Protein AF-A0A660PBX0-F1 (afdb_monomer_lite)

Radius of gyration: 21.26 Å; chains: 1; bounding box: 42×31×62 Å

Secondary structure (DSSP, 8-state):
-HHHHHHHHHHHHHHHHHHHHHTTPPPEEEEE-TTSTTSEEEEE-HHHHHHHHHHHHHHHHHHHHHHHHHHHHHHHHHHHHT-

Sequence (83 aa):
MKKKEETERLARLELLLEKNERRGSRLCWIRWDPNSKYGYEIDDAREDIRWMIYEIKKLREENTELKSFVDNFREAMEDEFKK

pLDDT: mean 87.99, std 9.75, range [52.41, 97.06]

Foldseek 3Di:
DVVVVVVVVLVVVVVVLVVCVVVVHFDWDWDQDPPDPVRIDIHGCSVVVVVVSVVVVVVVVVVVVVVVVVVVVVVVVVVVVVD

Structure (mmCIF, N/CA/C/O backbone):
data_AF-A0A660PBX0-F1
#
_entry.id   AF-A0A660PBX0-F1
#
loop_
_atom_site.group_PDB
_atom_site.id
_atom_site.type_symbol
_atom_site.label_atom_id
_atom_site.label_alt_id
_atom_site.label_comp_id
_atom_site.label_asym_id
_atom_site.label_entity_id
_atom_site.label_seq_id
_atom_site.pdbx_PDB_ins_code
_atom_site.Cartn_x
_atom_site.Cartn_y
_atom_site.Cartn_z
_atom_site.occupancy
_atom_site.B_iso_or_equiv
_atom_site.auth_seq_id
_atom_site.auth_comp_id
_atom_site.auth_asym_id
_atom_site.auth_atom_id
_atom_site.pdbx_PDB_model_num
ATOM 1 N N . MET A 1 1 ? 4.513 6.436 18.321 1.00 52.41 1 MET A N 1
ATOM 2 C CA . MET A 1 1 ? 5.352 7.098 17.291 1.00 52.41 1 MET A CA 1
ATOM 3 C C . MET A 1 1 ? 5.389 6.332 15.962 1.00 52.41 1 MET A C 1
ATOM 5 O O . MET A 1 1 ? 5.092 6.965 14.961 1.00 52.41 1 MET A O 1
ATOM 9 N N . LYS A 1 2 ? 5.602 5.000 15.928 1.00 55.31 2 LYS A N 1
ATOM 10 C CA . LYS A 1 2 ? 5.650 4.187 14.681 1.00 55.31 2 LYS A CA 1
ATOM 11 C C . LYS A 1 2 ? 4.494 4.383 13.682 1.00 55.31 2 LYS A C 1
ATOM 13 O O . LYS A 1 2 ? 4.753 4.635 12.516 1.00 55.31 2 LYS A O 1
ATOM 18 N N . LYS A 1 3 ? 3.225 4.348 14.122 1.00 60.06 3 LYS A N 1
ATOM 19 C CA . LYS A 1 3 ? 2.065 4.544 13.219 1.00 60.06 3 LYS A CA 1
ATOM 20 C C . LYS A 1 3 ? 2.111 5.875 12.452 1.00 60.06 3 LYS A C 1
ATOM 22 O O . LYS A 1 3 ? 1.712 5.924 11.298 1.00 60.06 3 LYS A O 1
ATOM 27 N N . LYS A 1 4 ? 2.593 6.951 13.085 1.00 61.94 4 LYS A N 1
ATOM 28 C CA . LYS A 1 4 ? 2.669 8.284 12.466 1.00 61.94 4 LYS A CA 1
ATOM 29 C C . LYS A 1 4 ? 3.756 8.321 11.385 1.00 61.94 4 LYS A C 1
ATOM 31 O O . LYS A 1 4 ? 3.509 8.816 10.293 1.00 61.94 4 LYS A O 1
ATOM 36 N N . GLU A 1 5 ? 4.896 7.695 11.669 1.00 69.62 5 GLU A N 1
ATOM 37 C CA . GLU A 1 5 ? 6.026 7.533 10.746 1.00 69.62 5 GLU A CA 1
ATOM 38 C C . GLU A 1 5 ? 5.678 6.634 9.540 1.00 69.62 5 GLU A C 1
ATOM 40 O O . GLU A 1 5 ? 6.052 6.913 8.403 1.00 69.62 5 GLU A O 1
ATOM 45 N N . GLU A 1 6 ? 4.897 5.573 9.751 1.00 69.12 6 GLU A N 1
ATOM 46 C CA . GLU A 1 6 ? 4.427 4.673 8.689 1.00 69.12 6 GLU A CA 1
ATOM 47 C C . GLU A 1 6 ? 3.385 5.315 7.757 1.00 69.12 6 GLU A C 1
ATOM 49 O O . GLU A 1 6 ? 3.341 5.003 6.561 1.00 69.12 6 GLU A O 1
ATOM 54 N N . THR A 1 7 ? 2.534 6.201 8.278 1.00 71.75 7 THR A N 1
ATOM 55 C CA . THR A 1 7 ? 1.611 7.007 7.463 1.00 71.75 7 THR A CA 1
ATOM 56 C C . THR A 1 7 ? 2.374 8.036 6.635 1.00 71.75 7 THR A C 1
ATOM 58 O O . THR A 1 7 ? 2.109 8.19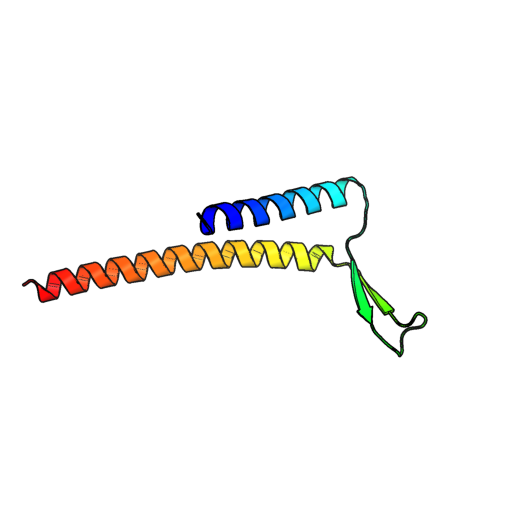0 5.445 1.00 71.75 7 THR A O 1
ATOM 61 N N . GLU A 1 8 ? 3.384 8.665 7.231 1.00 81.75 8 GLU A N 1
ATOM 62 C CA . GLU A 1 8 ? 4.256 9.634 6.566 1.00 81.75 8 GLU A CA 1
ATOM 63 C C . GLU A 1 8 ? 5.075 8.999 5.429 1.00 81.75 8 GLU A C 1
ATOM 65 O O . GLU A 1 8 ? 5.209 9.575 4.348 1.00 81.75 8 GLU A O 1
ATOM 70 N N . ARG A 1 9 ? 5.543 7.758 5.617 1.00 87.88 9 ARG A N 1
ATOM 71 C CA . ARG A 1 9 ? 6.226 6.976 4.573 1.00 87.88 9 ARG A CA 1
ATOM 72 C C . ARG A 1 9 ? 5.341 6.679 3.363 1.00 87.88 9 ARG A C 1
ATOM 74 O O . ARG A 1 9 ? 5.803 6.834 2.234 1.00 87.88 9 ARG A O 1
ATOM 81 N N . LEU A 1 10 ? 4.093 6.263 3.586 1.00 89.69 10 LEU A N 1
ATOM 82 C CA . LEU A 1 10 ? 3.171 5.930 2.495 1.00 89.69 10 LEU A CA 1
ATOM 83 C C . LEU A 1 10 ? 2.766 7.183 1.707 1.00 89.69 10 LEU A C 1
ATOM 85 O O . LEU A 1 10 ? 2.834 7.181 0.483 1.00 89.69 10 LEU A O 1
ATOM 89 N N . ALA A 1 11 ? 2.461 8.281 2.405 1.00 88.88 11 ALA A N 1
ATOM 90 C CA . ALA A 1 11 ? 2.164 9.566 1.770 1.00 88.88 11 ALA A CA 1
ATOM 91 C C . ALA A 1 11 ? 3.352 10.089 0.943 1.00 88.88 11 ALA A C 1
ATOM 93 O O . ALA A 1 11 ? 3.188 10.622 -0.155 1.00 88.88 11 ALA A O 1
ATOM 94 N N . ARG A 1 12 ? 4.581 9.890 1.436 1.00 90.31 12 ARG A N 1
ATOM 95 C CA . ARG A 1 12 ? 5.795 10.229 0.687 1.00 90.31 12 ARG A CA 1
ATOM 96 C C . ARG A 1 12 ? 5.948 9.387 -0.583 1.00 90.31 12 ARG A C 1
ATOM 98 O O . ARG A 1 12 ? 6.379 9.931 -1.596 1.00 90.31 12 ARG A O 1
ATOM 105 N N . LEU A 1 13 ? 5.617 8.095 -0.545 1.00 89.19 13 LEU A N 1
ATOM 106 C CA . LEU A 1 13 ? 5.651 7.219 -1.723 1.00 89.19 13 LEU A CA 1
ATOM 107 C C . LEU A 1 13 ? 4.663 7.673 -2.803 1.00 89.19 13 LEU A C 1
ATOM 109 O O . LEU A 1 13 ? 5.041 7.748 -3.969 1.00 89.19 13 LEU A O 1
ATOM 113 N N . GLU A 1 14 ? 3.447 8.058 -2.417 1.00 90.44 14 GLU A N 1
ATOM 114 C CA . GLU A 1 14 ? 2.445 8.603 -3.346 1.00 90.44 14 GLU A CA 1
ATOM 115 C C . GLU A 1 14 ? 2.938 9.880 -4.031 1.00 90.44 14 GLU A C 1
ATOM 117 O O . GLU A 1 14 ? 2.890 9.995 -5.256 1.00 90.44 14 GLU A O 1
ATOM 122 N N . LEU A 1 15 ? 3.514 10.803 -3.257 1.00 91.00 15 LEU A N 1
ATOM 123 C CA . LEU A 1 15 ? 4.078 12.042 -3.793 1.00 91.00 15 LEU A CA 1
ATOM 124 C C . LEU A 1 15 ? 5.243 11.781 -4.764 1.00 91.00 15 LEU A C 1
ATOM 126 O O . LEU A 1 15 ? 5.435 12.511 -5.740 1.00 91.00 15 LEU A O 1
ATOM 130 N N . LEU A 1 16 ? 6.057 10.757 -4.491 1.00 89.25 16 LEU A N 1
ATOM 131 C CA . LEU A 1 16 ? 7.156 10.366 -5.371 1.00 89.25 16 LEU A CA 1
ATOM 132 C C . LEU A 1 16 ? 6.646 9.750 -6.675 1.00 89.25 16 LEU A C 1
ATOM 134 O O . LEU A 1 16 ? 7.179 10.097 -7.727 1.00 89.25 16 LEU A O 1
ATOM 138 N N . LEU A 1 17 ? 5.619 8.898 -6.625 1.00 88.94 17 LEU A N 1
ATOM 139 C CA . LEU A 1 17 ? 4.986 8.332 -7.821 1.00 88.94 17 LEU A CA 1
ATOM 140 C C . LEU A 1 17 ? 4.379 9.419 -8.697 1.00 88.94 17 LEU A C 1
ATOM 142 O O . LEU A 1 17 ? 4.675 9.476 -9.887 1.00 88.94 17 LEU A O 1
ATOM 146 N N . GLU A 1 18 ? 3.625 10.339 -8.101 1.00 88.38 18 GLU A N 1
ATOM 147 C CA . GLU A 1 18 ? 3.017 11.446 -8.834 1.00 88.38 18 GLU A CA 1
ATOM 148 C C . GLU A 1 18 ? 4.082 12.338 -9.496 1.00 88.38 18 GLU A C 1
ATOM 150 O O . GLU A 1 18 ? 3.970 12.712 -10.667 1.00 88.38 18 GLU A O 1
ATOM 155 N N . LYS A 1 19 ? 5.176 12.644 -8.783 1.00 88.88 19 LYS A N 1
ATOM 156 C CA . LYS A 1 19 ? 6.317 13.367 -9.367 1.00 88.88 19 LYS A CA 1
ATOM 157 C C . LYS A 1 19 ? 6.973 12.601 -10.515 1.00 88.88 19 LYS A C 1
ATOM 159 O O . LYS A 1 19 ? 7.414 13.237 -11.472 1.00 88.88 19 LYS A O 1
ATOM 164 N N . ASN A 1 20 ? 7.091 11.281 -10.402 1.00 87.31 20 ASN A N 1
ATOM 165 C CA . ASN A 1 20 ? 7.709 10.429 -11.415 1.00 87.31 20 ASN A CA 1
ATOM 166 C C . ASN A 1 20 ? 6.863 10.414 -12.699 1.00 87.31 20 ASN A C 1
ATOM 168 O O . ASN A 1 20 ? 7.381 10.665 -13.788 1.00 87.31 20 ASN A O 1
ATOM 172 N N . GLU A 1 21 ? 5.544 10.273 -12.548 1.00 84.50 21 GLU A N 1
ATOM 173 C CA . GLU A 1 21 ? 4.575 10.320 -13.646 1.00 84.50 21 GLU A CA 1
ATOM 174 C C . GLU A 1 21 ? 4.591 11.660 -14.384 1.00 84.50 21 GLU A C 1
ATOM 176 O O . GLU A 1 21 ? 4.698 11.684 -15.609 1.00 84.50 21 GLU A O 1
ATOM 181 N N . ARG A 1 22 ? 4.581 12.784 -13.654 1.00 86.75 22 ARG A N 1
ATOM 182 C CA . ARG A 1 22 ? 4.653 14.130 -14.257 1.00 86.75 22 ARG A CA 1
ATOM 183 C C . ARG A 1 22 ? 5.940 14.370 -15.048 1.00 86.75 22 ARG A C 1
ATOM 185 O O . ARG A 1 22 ? 5.947 15.174 -15.973 1.00 86.75 22 ARG A O 1
ATOM 192 N N . ARG A 1 23 ? 7.037 13.705 -14.677 1.00 88.12 23 ARG A N 1
ATOM 193 C CA . ARG A 1 23 ? 8.332 13.800 -15.369 1.00 88.12 23 ARG A CA 1
ATOM 194 C C . ARG A 1 23 ? 8.435 12.867 -16.579 1.00 88.12 23 ARG A C 1
ATOM 196 O O . ARG A 1 23 ? 9.446 12.915 -17.271 1.00 88.12 23 ARG A O 1
ATOM 203 N N . GLY A 1 24 ? 7.435 12.015 -16.823 1.00 79.31 24 GLY A N 1
ATOM 204 C CA . GLY A 1 24 ? 7.463 11.013 -17.892 1.00 79.31 24 GLY A CA 1
ATOM 205 C C . GLY A 1 24 ? 8.478 9.890 -17.660 1.00 79.31 24 GLY A C 1
ATOM 206 O O . GLY A 1 24 ? 8.794 9.145 -18.587 1.00 79.31 24 GLY A O 1
ATOM 207 N N . SER A 1 25 ? 9.006 9.768 -16.441 1.00 81.25 25 SER A N 1
ATOM 208 C CA . SER A 1 25 ? 9.965 8.727 -16.095 1.00 81.25 25 SER A CA 1
ATOM 209 C C . SER A 1 25 ? 9.220 7.422 -15.795 1.00 81.25 25 SER A C 1
ATOM 211 O O . SER A 1 25 ? 8.140 7.415 -15.199 1.00 81.25 25 SER A O 1
ATOM 213 N N . ARG A 1 26 ? 9.767 6.306 -16.288 1.00 79.81 26 ARG A N 1
ATOM 214 C CA . ARG A 1 26 ? 9.162 4.980 -16.136 1.00 79.81 26 ARG A CA 1
ATOM 215 C C . ARG A 1 26 ? 9.689 4.332 -14.868 1.00 79.81 26 ARG A C 1
ATOM 217 O O . ARG A 1 26 ? 10.893 4.303 -14.629 1.00 79.81 26 ARG A O 1
ATOM 224 N N . LEU A 1 27 ? 8.766 3.836 -14.058 1.00 88.50 27 LEU A N 1
ATOM 225 C CA . LEU A 1 27 ? 9.089 2.982 -12.934 1.00 88.50 27 LEU A CA 1
ATOM 226 C C . LEU A 1 27 ? 9.062 1.540 -13.433 1.00 88.50 27 LEU A C 1
ATOM 228 O O . LEU A 1 27 ? 8.074 1.144 -14.046 1.00 88.50 27 LEU A O 1
ATOM 232 N N . CYS A 1 28 ? 10.121 0.779 -13.172 1.00 91.44 28 CYS A N 1
ATOM 233 C CA . CYS A 1 28 ? 10.226 -0.580 -13.679 1.00 91.44 28 CYS A CA 1
ATOM 234 C C . CYS A 1 28 ? 10.679 -1.561 -12.603 1.00 91.44 28 CYS A C 1
ATOM 236 O O . CYS A 1 28 ? 11.507 -1.220 -11.753 1.00 91.44 28 CYS A O 1
ATOM 238 N N . TRP A 1 29 ? 10.191 -2.793 -12.699 1.00 92.00 29 TRP A N 1
ATOM 239 C CA . TRP A 1 29 ? 10.808 -3.941 -12.058 1.00 92.00 29 TRP A CA 1
ATOM 240 C C . TRP A 1 29 ? 11.974 -4.414 -12.908 1.00 92.00 29 TRP A C 1
ATOM 242 O O . TRP A 1 29 ? 11.907 -4.384 -14.133 1.00 92.00 29 TRP A O 1
ATOM 252 N N . ILE A 1 30 ? 13.047 -4.840 -12.250 1.00 93.00 30 ILE A N 1
ATOM 253 C CA . ILE A 1 30 ? 14.186 -5.470 -12.908 1.00 93.00 30 ILE A CA 1
ATOM 254 C C . ILE A 1 30 ? 14.306 -6.859 -12.306 1.00 93.00 30 ILE A C 1
ATOM 256 O O . ILE A 1 30 ? 14.564 -6.998 -11.107 1.00 93.0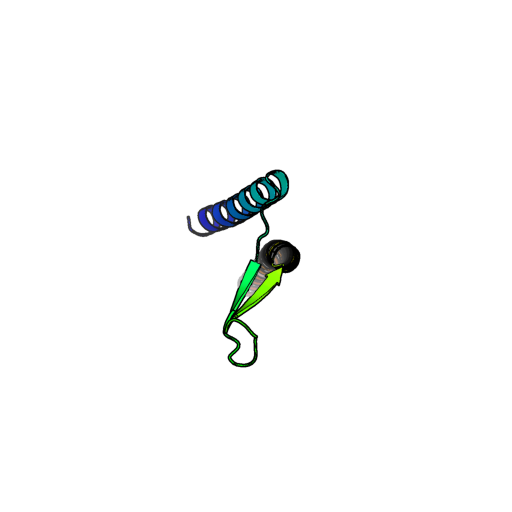0 30 ILE A O 1
ATOM 260 N N . ARG A 1 31 ? 14.109 -7.881 -13.133 1.00 93.25 31 ARG A N 1
ATOM 261 C CA . ARG A 1 31 ? 14.217 -9.281 -12.732 1.00 93.25 31 ARG A CA 1
ATOM 262 C C . ARG A 1 31 ? 15.334 -9.939 -13.519 1.00 93.25 31 ARG A C 1
ATOM 264 O O . ARG A 1 31 ? 15.442 -9.742 -14.721 1.00 93.25 31 ARG A O 1
ATOM 271 N N . TRP A 1 32 ? 16.176 -10.708 -12.841 1.00 92.56 32 TRP A N 1
ATOM 272 C CA . TRP A 1 32 ? 17.169 -11.527 -13.525 1.00 92.56 32 TRP A CA 1
ATOM 273 C C . TRP A 1 32 ? 16.476 -12.679 -14.258 1.00 92.56 32 TRP A C 1
ATOM 275 O O . TRP A 1 32 ? 15.704 -13.416 -13.643 1.00 92.56 32 TRP A O 1
ATOM 285 N N . ASP A 1 33 ? 16.771 -12.827 -15.547 1.00 91.19 33 ASP A N 1
ATOM 286 C CA . ASP A 1 33 ? 16.331 -13.959 -16.361 1.00 91.19 33 ASP A CA 1
ATOM 287 C C . ASP A 1 33 ? 17.469 -14.386 -17.303 1.00 91.19 33 ASP A C 1
ATOM 289 O O . ASP A 1 33 ? 17.812 -13.635 -18.227 1.00 91.19 33 ASP A O 1
ATOM 293 N N . PRO A 1 34 ? 18.051 -15.584 -17.105 1.00 89.94 34 PRO A N 1
ATOM 294 C CA . PRO A 1 34 ? 19.145 -16.090 -17.927 1.00 89.94 34 PRO A CA 1
ATOM 295 C C . PRO A 1 34 ? 18.729 -16.398 -19.371 1.00 89.94 34 PRO A C 1
ATOM 297 O O . PRO A 1 34 ? 19.606 -16.534 -20.222 1.00 89.94 34 PRO A O 1
ATOM 300 N N . ASN A 1 35 ? 17.428 -16.515 -19.658 1.00 92.00 35 ASN A N 1
ATOM 301 C CA . ASN A 1 35 ? 16.922 -16.768 -21.009 1.00 92.00 35 ASN A CA 1
ATOM 302 C C . ASN A 1 35 ? 16.643 -15.475 -21.788 1.00 92.00 35 ASN A C 1
ATOM 304 O O . ASN A 1 35 ? 16.506 -15.505 -23.014 1.00 92.00 35 ASN A O 1
ATOM 308 N N . SER A 1 36 ? 16.579 -14.333 -21.103 1.00 91.88 36 SER A N 1
ATOM 309 C CA . SER A 1 36 ? 16.414 -13.035 -21.743 1.00 91.88 36 SER A CA 1
ATOM 310 C C . SER A 1 36 ? 17.687 -12.625 -22.492 1.00 91.88 36 SER A C 1
ATOM 312 O O . SER A 1 36 ? 18.816 -12.904 -22.084 1.00 91.88 36 SER A O 1
ATOM 314 N N . LYS A 1 37 ? 17.519 -11.866 -23.580 1.00 88.06 37 LYS A N 1
ATOM 315 C CA . LYS A 1 37 ? 18.627 -11.392 -24.429 1.00 88.06 37 LYS A CA 1
ATOM 316 C C . LYS A 1 37 ? 19.712 -10.614 -23.666 1.00 88.06 37 LYS A C 1
ATOM 318 O O . LYS A 1 37 ? 20.859 -10.581 -24.106 1.00 88.06 37 LYS A O 1
ATOM 323 N N . TYR A 1 38 ? 19.347 -9.963 -22.564 1.00 87.56 38 TYR A N 1
ATOM 324 C CA . TYR A 1 38 ? 20.229 -9.084 -21.793 1.00 87.56 38 TYR A CA 1
ATOM 325 C C . TYR A 1 38 ? 20.493 -9.593 -20.367 1.00 87.56 38 TYR A C 1
ATOM 327 O O . TYR A 1 38 ? 21.090 -8.871 -19.572 1.00 87.56 38 TYR A O 1
ATOM 335 N N . GLY A 1 39 ? 20.057 -10.812 -20.027 1.00 90.12 39 GLY A N 1
ATOM 336 C CA . GLY A 1 39 ? 20.170 -11.381 -18.677 1.00 90.12 39 GLY A CA 1
ATOM 337 C C . GLY A 1 39 ? 19.201 -10.786 -17.645 1.00 90.12 39 GLY A C 1
ATOM 338 O O . GLY A 1 39 ? 19.201 -11.208 -16.489 1.00 90.12 39 GLY A O 1
ATOM 339 N N . TYR A 1 40 ? 18.377 -9.817 -18.054 1.00 89.50 40 TYR A N 1
ATOM 340 C CA . TYR A 1 40 ? 17.354 -9.180 -17.238 1.00 89.50 40 TYR A CA 1
ATOM 341 C C . TYR A 1 40 ? 16.096 -8.881 -18.058 1.00 89.50 40 TYR A C 1
ATOM 343 O O . TYR A 1 40 ? 16.174 -8.456 -19.214 1.00 89.50 40 TYR A O 1
ATOM 351 N N . GLU A 1 41 ? 14.948 -9.027 -17.407 1.00 91.25 41 GLU A N 1
ATOM 352 C CA . GLU A 1 41 ? 13.646 -8.548 -17.859 1.00 91.25 41 GLU A CA 1
ATOM 353 C C . GLU A 1 41 ? 13.292 -7.246 -17.137 1.00 91.25 41 GLU A C 1
ATOM 355 O O . GLU A 1 41 ? 13.623 -7.056 -15.959 1.00 91.25 41 GLU A O 1
ATOM 360 N N . ILE A 1 42 ? 12.647 -6.336 -17.870 1.00 90.38 42 ILE A N 1
ATOM 361 C CA . ILE A 1 42 ? 12.233 -5.025 -17.374 1.00 90.38 42 ILE A CA 1
ATOM 362 C C . ILE A 1 42 ? 10.737 -4.870 -17.623 1.00 90.38 42 ILE A C 1
ATOM 364 O O . ILE A 1 42 ? 10.324 -4.720 -18.773 1.00 90.38 42 ILE A O 1
ATOM 368 N N . ASP A 1 43 ? 9.961 -4.828 -16.544 1.00 90.56 43 ASP A N 1
ATOM 369 C CA . ASP A 1 43 ? 8.501 -4.708 -16.585 1.00 90.56 43 ASP A CA 1
ATOM 370 C C . ASP A 1 43 ? 8.047 -3.367 -16.002 1.00 90.56 43 ASP A C 1
ATOM 372 O O . ASP A 1 43 ? 8.685 -2.837 -15.093 1.00 90.56 43 ASP A O 1
ATOM 376 N N . ASP A 1 44 ? 6.954 -2.795 -16.514 1.00 89.75 44 ASP A N 1
ATOM 377 C CA . ASP A 1 44 ? 6.379 -1.560 -15.965 1.00 89.75 44 ASP A CA 1
ATOM 378 C C . ASP A 1 44 ? 5.798 -1.827 -14.572 1.00 89.75 44 ASP A C 1
ATOM 380 O O . ASP A 1 44 ? 4.885 -2.628 -14.410 1.00 89.75 44 ASP A O 1
ATOM 384 N N . ALA A 1 45 ? 6.321 -1.133 -13.565 1.00 91.50 45 ALA A N 1
ATOM 385 C CA . ALA A 1 45 ? 5.943 -1.331 -12.170 1.00 91.50 45 ALA A CA 1
ATOM 386 C C . ALA A 1 45 ? 4.833 -0.378 -11.701 1.00 91.50 45 ALA A C 1
ATOM 388 O O . ALA A 1 45 ? 4.419 -0.435 -10.543 1.00 91.50 45 ALA A O 1
ATOM 389 N N . ARG A 1 46 ? 4.384 0.571 -12.533 1.00 89.00 46 ARG A N 1
ATOM 390 C CA . ARG A 1 46 ? 3.518 1.670 -12.069 1.00 89.00 46 ARG A CA 1
ATOM 391 C C . ARG A 1 46 ? 2.176 1.182 -11.542 1.00 89.00 46 ARG A C 1
ATOM 393 O O . ARG A 1 46 ? 1.729 1.664 -10.502 1.00 89.00 46 ARG A O 1
ATOM 400 N N . GLU A 1 47 ? 1.541 0.261 -12.255 1.00 90.00 47 GLU A N 1
ATOM 401 C CA . GLU A 1 47 ? 0.246 -0.292 -11.857 1.00 90.00 47 GLU A CA 1
ATOM 402 C C . GLU A 1 47 ? 0.371 -1.113 -10.573 1.00 90.00 47 GLU A C 1
ATOM 404 O O . GLU A 1 47 ? -0.355 -0.849 -9.615 1.00 90.00 47 GLU A O 1
ATOM 409 N N . ASP A 1 48 ? 1.372 -1.991 -10.500 1.00 92.44 48 ASP A N 1
ATOM 410 C CA . ASP A 1 48 ? 1.654 -2.797 -9.312 1.00 92.44 48 ASP A CA 1
ATOM 411 C C . ASP A 1 48 ? 1.854 -1.931 -8.070 1.00 92.44 48 ASP A C 1
ATOM 413 O O . ASP A 1 48 ? 1.268 -2.190 -7.019 1.00 92.44 48 ASP A O 1
ATOM 417 N N . ILE A 1 49 ? 2.659 -0.867 -8.171 1.00 90.75 49 ILE A N 1
ATOM 418 C CA . ILE A 1 49 ? 2.898 0.005 -7.020 1.00 90.75 49 ILE A CA 1
ATOM 419 C C . ILE A 1 49 ? 1.624 0.753 -6.619 1.00 90.75 49 ILE A C 1
ATOM 421 O O . ILE A 1 49 ? 1.340 0.863 -5.423 1.00 90.75 49 ILE A O 1
ATOM 425 N N . ARG A 1 50 ? 0.834 1.247 -7.579 1.00 90.44 50 ARG A N 1
ATOM 426 C CA . ARG A 1 50 ? -0.455 1.892 -7.278 1.00 90.44 50 ARG A CA 1
ATOM 427 C C . ARG A 1 50 ? -1.393 0.930 -6.550 1.00 90.44 50 ARG A C 1
ATOM 429 O O . ARG A 1 50 ? -2.004 1.319 -5.554 1.00 90.44 50 ARG A O 1
ATOM 436 N N . TRP A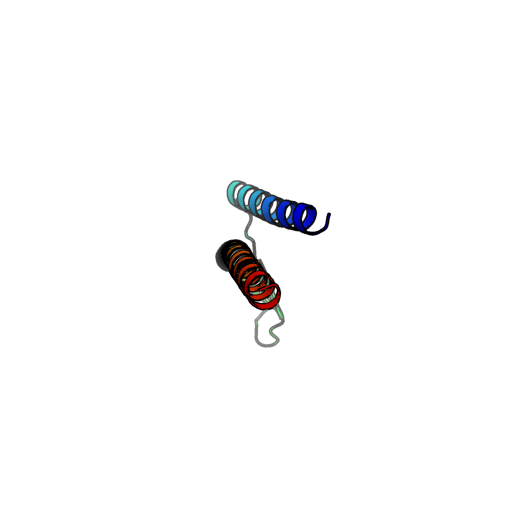 1 51 ? -1.458 -0.319 -7.003 1.00 94.25 51 TRP A N 1
ATOM 437 C CA . TRP A 1 51 ? -2.272 -1.352 -6.376 1.00 94.25 51 TRP A CA 1
ATOM 438 C C . TRP A 1 51 ? -1.785 -1.685 -4.961 1.00 94.25 51 TRP A C 1
ATOM 440 O O . TRP A 1 51 ? -2.577 -1.684 -4.022 1.00 94.25 51 TRP A O 1
ATOM 450 N N . MET A 1 52 ? -0.472 -1.846 -4.764 1.00 94.00 52 MET A N 1
ATOM 451 C CA . MET A 1 52 ? 0.108 -2.073 -3.435 1.00 94.00 52 MET A CA 1
ATOM 452 C C . MET A 1 52 ? -0.205 -0.937 -2.454 1.00 94.00 52 MET A C 1
ATOM 454 O O . MET A 1 52 ? -0.519 -1.192 -1.293 1.00 94.00 52 MET A O 1
ATOM 458 N N . ILE A 1 53 ? -0.140 0.324 -2.892 1.00 92.38 53 ILE A N 1
ATOM 459 C CA . ILE A 1 53 ? -0.478 1.472 -2.037 1.00 92.38 53 ILE A CA 1
ATOM 460 C C . ILE A 1 53 ? -1.948 1.438 -1.627 1.00 92.38 53 ILE A C 1
ATOM 462 O O . ILE A 1 53 ? -2.256 1.654 -0.451 1.00 92.38 53 ILE A O 1
ATOM 466 N N . TYR A 1 54 ? -2.838 1.172 -2.582 1.00 93.81 54 TYR A N 1
ATOM 467 C CA . TYR A 1 54 ? -4.264 1.029 -2.316 1.00 93.81 54 TYR A CA 1
ATOM 468 C C . TYR A 1 54 ? -4.525 -0.076 -1.284 1.00 93.81 54 TYR A C 1
ATOM 470 O O . TYR A 1 54 ? -5.184 0.173 -0.273 1.00 93.81 54 TYR A O 1
ATOM 478 N N . GLU A 1 55 ? -3.929 -1.252 -1.479 1.00 97.06 55 GLU A N 1
ATOM 479 C CA . GLU A 1 55 ? -4.125 -2.402 -0.597 1.00 97.06 55 GLU A CA 1
ATOM 480 C C . GLU A 1 55 ? -3.621 -2.123 0.825 1.00 97.06 55 GLU A C 1
ATOM 482 O O . GLU A 1 55 ? -4.303 -2.413 1.806 1.00 97.06 55 GLU A O 1
ATOM 487 N N . ILE A 1 56 ? -2.469 -1.457 0.969 1.00 93.69 56 ILE A N 1
ATOM 488 C CA . ILE A 1 56 ? -1.957 -1.045 2.284 1.00 93.69 56 ILE A CA 1
ATOM 489 C C . ILE A 1 56 ? -2.937 -0.099 2.992 1.00 93.69 56 ILE A C 1
ATOM 491 O O . ILE A 1 56 ? -3.117 -0.207 4.208 1.00 93.69 56 ILE A O 1
ATOM 495 N N . LYS A 1 57 ? -3.551 0.850 2.272 1.00 92.31 57 LYS A N 1
ATOM 496 C CA . LYS A 1 57 ? -4.542 1.768 2.858 1.00 92.31 57 LYS A CA 1
ATOM 497 C C . LYS A 1 57 ? -5.779 1.011 3.327 1.00 92.31 57 LYS A C 1
ATOM 499 O O . LYS A 1 57 ? -6.165 1.176 4.482 1.00 92.31 57 LYS A O 1
ATOM 504 N N . LYS A 1 58 ? -6.319 0.139 2.475 1.00 95.50 58 LYS A N 1
ATOM 505 C CA . LYS A 1 58 ? -7.469 -0.714 2.788 1.00 95.50 58 LYS A CA 1
ATOM 506 C C . LYS A 1 58 ? -7.214 -1.583 4.020 1.00 95.50 58 LYS A C 1
ATOM 508 O O . LYS A 1 58 ? -7.968 -1.526 4.984 1.00 95.50 58 LYS A O 1
ATOM 513 N N . LEU A 1 59 ? -6.082 -2.285 4.063 1.00 95.19 59 LEU A N 1
ATOM 514 C CA . LEU A 1 59 ? -5.705 -3.122 5.206 1.00 95.19 59 LEU A CA 1
ATOM 515 C C . LEU A 1 59 ? -5.533 -2.320 6.505 1.00 95.19 59 LEU A C 1
ATOM 517 O O . LEU A 1 59 ? -5.787 -2.835 7.593 1.00 95.19 59 LEU A O 1
ATOM 521 N N . ARG A 1 60 ? -5.084 -1.060 6.436 1.00 93.62 60 ARG A N 1
ATOM 522 C CA . ARG A 1 60 ? -4.985 -0.189 7.622 1.00 93.62 60 ARG A CA 1
ATOM 523 C C . ARG A 1 60 ? -6.353 0.216 8.161 1.00 93.62 60 ARG A C 1
ATOM 525 O O . ARG A 1 60 ? -6.494 0.330 9.381 1.00 93.62 60 ARG A O 1
ATOM 532 N N . GLU A 1 61 ? -7.312 0.449 7.276 1.00 93.81 61 GLU A N 1
ATOM 533 C CA . GLU A 1 61 ? -8.698 0.748 7.630 1.00 93.81 61 GLU A CA 1
ATOM 534 C C . GLU A 1 61 ? -9.353 -0.474 8.280 1.00 93.81 61 GLU A C 1
ATOM 536 O O . GLU A 1 61 ? -9.721 -0.402 9.452 1.00 93.81 61 GLU A O 1
ATOM 541 N N . GLU A 1 62 ? -9.310 -1.633 7.616 1.00 95.06 62 GLU A N 1
ATOM 542 C CA . GLU A 1 62 ? -9.832 -2.905 8.143 1.00 95.06 62 GLU A CA 1
ATOM 543 C C . GLU A 1 62 ? -9.220 -3.257 9.512 1.00 95.06 62 GLU A C 1
ATOM 545 O O . GLU A 1 62 ? -9.911 -3.642 10.452 1.00 95.06 62 GLU A O 1
ATOM 550 N N . ASN A 1 63 ? -7.908 -3.072 9.685 1.00 94.94 63 ASN A N 1
ATOM 551 C CA . ASN A 1 63 ? -7.236 -3.327 10.964 1.00 94.94 63 ASN A CA 1
ATOM 552 C C . ASN A 1 63 ? -7.664 -2.336 12.063 1.00 94.94 63 ASN A C 1
ATOM 554 O O . ASN A 1 63 ? -7.626 -2.664 13.249 1.00 94.94 63 ASN A O 1
ATOM 558 N N . THR A 1 64 ? -8.051 -1.115 11.693 1.00 94.50 64 THR A N 1
ATOM 559 C CA . THR A 1 64 ? -8.589 -0.135 12.645 1.00 94.50 64 THR A CA 1
ATOM 560 C C . THR A 1 64 ? -9.985 -0.546 13.098 1.00 94.50 64 THR A C 1
ATOM 562 O O . THR A 1 64 ? -10.232 -0.575 14.301 1.00 94.50 64 THR A O 1
ATOM 565 N N . GLU A 1 65 ? -10.845 -0.959 12.170 1.00 95.56 65 GLU A N 1
ATOM 566 C CA . GLU A 1 65 ? -12.188 -1.466 12.471 1.00 95.56 65 GLU A CA 1
ATOM 567 C C . GLU A 1 65 ? -12.146 -2.726 13.341 1.00 95.56 65 GLU A C 1
ATOM 569 O O . GLU A 1 65 ? -12.828 -2.800 14.364 1.00 95.56 65 GLU A O 1
ATOM 574 N N . LEU A 1 66 ? -11.286 -3.690 12.998 1.00 96.44 66 LEU A N 1
ATOM 575 C CA . LEU A 1 66 ? -11.107 -4.918 13.776 1.00 96.44 66 LEU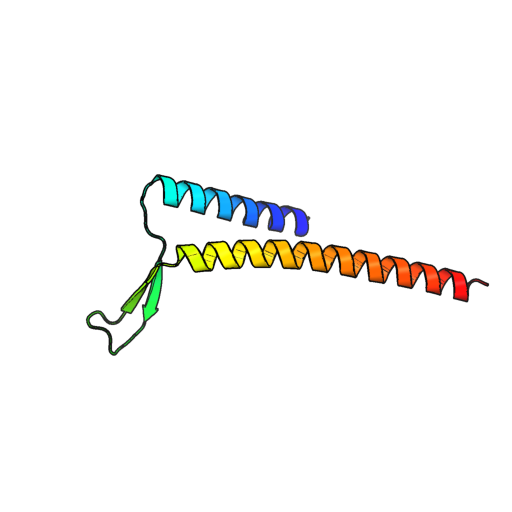 A CA 1
ATOM 576 C C . LEU A 1 66 ? -10.627 -4.634 15.200 1.00 96.44 66 LEU A C 1
ATOM 578 O O . LEU A 1 66 ? -11.080 -5.281 16.142 1.00 96.44 66 LEU A O 1
ATOM 582 N N . LYS A 1 67 ? -9.731 -3.657 15.382 1.00 95.31 67 LYS A N 1
ATOM 583 C CA . LYS A 1 67 ? -9.299 -3.234 16.720 1.00 95.31 67 LYS A CA 1
ATOM 584 C C . LYS A 1 67 ? -10.451 -2.655 17.522 1.00 95.31 67 LYS A C 1
ATOM 586 O O . LYS A 1 67 ? -10.654 -3.085 18.650 1.00 95.31 67 LYS A O 1
ATOM 591 N N . SER A 1 68 ? -11.227 -1.752 16.927 1.00 94.25 68 SER A N 1
ATOM 592 C CA . SER A 1 68 ? -12.410 -1.189 17.579 1.00 94.25 68 SER A CA 1
ATOM 593 C C . SER A 1 68 ? -13.429 -2.267 17.946 1.00 94.25 68 SER A C 1
ATOM 595 O O . SER A 1 68 ? -13.972 -2.241 19.045 1.00 94.25 68 SER A O 1
ATOM 597 N N . PHE A 1 69 ? -13.652 -3.250 17.073 1.00 96.00 69 PHE A N 1
ATOM 598 C CA . PHE A 1 69 ? -14.523 -4.384 17.371 1.00 96.00 69 PHE A CA 1
ATOM 599 C C . PHE A 1 69 ? -14.024 -5.198 18.575 1.00 96.00 69 PHE A C 1
ATOM 601 O O . PHE A 1 69 ? -14.799 -5.483 19.486 1.00 96.00 69 PHE A O 1
ATOM 608 N N . VAL A 1 70 ? -12.732 -5.540 18.602 1.00 95.88 70 VAL A N 1
ATOM 609 C CA . VAL A 1 70 ? -12.121 -6.295 19.707 1.00 95.88 70 VAL A CA 1
ATOM 610 C C . VAL A 1 70 ? -12.172 -5.514 21.018 1.00 95.88 70 VAL A C 1
ATOM 612 O O . VAL A 1 70 ? -12.488 -6.102 22.049 1.00 95.88 70 VAL A O 1
ATOM 615 N N . ASP A 1 71 ? -11.884 -4.212 20.992 1.00 95.31 71 ASP A N 1
ATOM 616 C CA . ASP A 1 71 ? -11.933 -3.366 22.187 1.00 95.31 71 ASP A CA 1
ATOM 617 C C . ASP A 1 71 ? -13.363 -3.280 22.743 1.00 95.31 71 ASP A C 1
ATOM 619 O O . ASP A 1 71 ? -13.563 -3.556 23.925 1.00 95.31 71 ASP A O 1
ATOM 623 N N . ASN A 1 72 ? -14.366 -3.045 21.889 1.00 94.94 72 ASN A N 1
ATOM 624 C CA . ASN A 1 72 ? -15.777 -3.032 22.296 1.00 94.94 72 ASN A CA 1
ATOM 625 C C . ASN A 1 72 ? -16.221 -4.379 22.890 1.00 94.94 72 ASN A C 1
ATOM 627 O O . ASN A 1 72 ? -16.943 -4.425 23.885 1.00 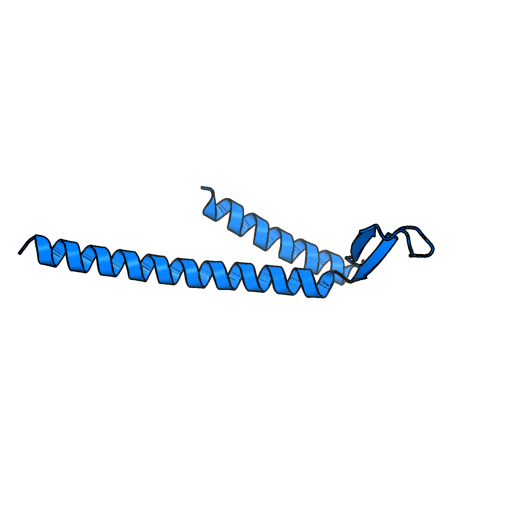94.94 72 ASN A O 1
ATOM 631 N N . PHE A 1 73 ? -15.800 -5.493 22.283 1.00 95.19 73 PHE A N 1
ATOM 632 C CA . PHE A 1 73 ? -16.129 -6.828 22.782 1.00 95.19 73 PHE A CA 1
ATOM 633 C C . PHE A 1 73 ? -15.455 -7.111 24.131 1.00 95.19 73 PHE A C 1
ATOM 635 O O . PHE A 1 73 ? -16.068 -7.701 25.022 1.00 95.19 73 PHE A O 1
ATOM 642 N N . ARG A 1 74 ? -14.201 -6.671 24.302 1.00 94.81 74 ARG A N 1
ATOM 643 C CA . ARG A 1 74 ? -13.479 -6.790 25.572 1.00 94.81 74 ARG A CA 1
ATOM 644 C C . ARG A 1 74 ? -14.189 -6.013 26.677 1.00 94.81 74 ARG A C 1
ATOM 646 O O . ARG A 1 74 ? -14.394 -6.571 27.749 1.00 94.81 74 ARG A O 1
ATOM 653 N N . GLU A 1 75 ? -14.585 -4.771 26.405 1.00 94.00 75 GLU A N 1
ATOM 654 C CA . GLU A 1 75 ? -15.326 -3.929 27.353 1.00 94.00 75 GLU A CA 1
ATOM 655 C C . GLU A 1 75 ? -16.654 -4.577 27.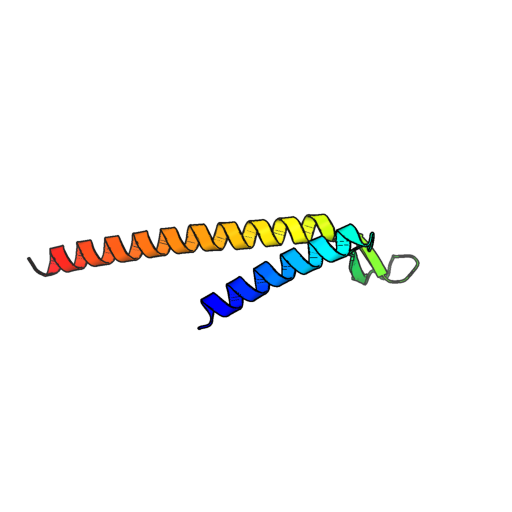765 1.00 94.00 75 GLU A C 1
ATOM 657 O O . GLU A 1 75 ? -16.926 -4.702 28.957 1.00 94.00 75 GLU A O 1
ATOM 662 N N . ALA A 1 76 ? -17.427 -5.091 26.803 1.00 92.94 76 ALA A N 1
ATOM 663 C CA . ALA A 1 76 ? -18.682 -5.784 27.089 1.00 92.94 76 ALA A CA 1
ATOM 664 C C . ALA A 1 76 ? -18.488 -7.008 28.004 1.00 92.94 76 ALA A C 1
ATOM 666 O O . ALA A 1 76 ? -19.257 -7.203 28.945 1.00 92.94 76 ALA A O 1
ATOM 667 N N . MET A 1 77 ? -17.445 -7.813 27.772 1.00 93.38 77 MET A N 1
ATOM 668 C CA . MET A 1 77 ? -17.139 -8.952 28.643 1.00 93.38 77 MET A CA 1
ATOM 669 C C . MET A 1 77 ? -16.687 -8.514 30.038 1.00 93.38 77 MET A C 1
ATOM 671 O O . MET A 1 77 ? -17.116 -9.095 31.031 1.00 93.38 77 MET A O 1
ATOM 675 N N . GLU A 1 78 ? -15.824 -7.500 30.144 1.00 92.81 78 GLU A N 1
ATOM 676 C CA . GLU A 1 78 ? -15.390 -6.971 31.443 1.00 92.81 78 GLU A CA 1
ATOM 677 C C . GLU A 1 78 ? -16.571 -6.457 32.280 1.00 92.81 78 GLU A C 1
ATOM 679 O O . GLU A 1 78 ? -16.566 -6.621 33.502 1.00 92.81 78 GLU A O 1
ATOM 684 N N . ASP A 1 79 ? -17.581 -5.869 31.639 1.00 91.19 79 ASP A N 1
ATOM 685 C CA . ASP A 1 79 ? -18.808 -5.416 32.295 1.00 91.19 79 ASP A CA 1
ATOM 686 C C . ASP A 1 79 ? -19.710 -6.579 32.735 1.00 91.19 79 ASP A C 1
ATOM 688 O O . ASP A 1 79 ? -20.324 -6.506 33.802 1.00 91.19 79 ASP A O 1
ATOM 692 N N . GLU A 1 80 ? -19.770 -7.670 31.965 1.00 87.50 80 GLU A N 1
ATOM 693 C CA . GLU A 1 80 ? -20.470 -8.894 32.374 1.00 87.50 80 GLU A CA 1
ATOM 694 C C . GLU A 1 80 ? -19.792 -9.585 33.565 1.00 87.50 80 GLU A C 1
ATOM 696 O O . GLU A 1 80 ? -20.485 -10.009 34.483 1.00 87.50 80 GLU A O 1
ATOM 701 N N . PHE A 1 81 ? -18.457 -9.653 33.605 1.00 80.38 81 PHE A N 1
ATOM 702 C CA . PHE A 1 81 ? -17.717 -10.290 34.707 1.00 80.38 81 PHE A CA 1
ATOM 703 C C . PHE A 1 81 ? -17.704 -9.481 36.016 1.00 80.38 81 PHE A C 1
ATOM 705 O O . PHE A 1 81 ? -17.362 -10.028 37.065 1.00 80.38 81 PHE A O 1
ATOM 712 N N . LYS A 1 82 ? -18.023 -8.181 35.969 1.00 74.06 82 LYS A N 1
ATOM 713 C CA . LYS A 1 82 ? -18.133 -7.312 37.157 1.00 74.06 82 LYS A CA 1
ATOM 714 C C . LYS A 1 82 ? -19.537 -7.301 37.776 1.00 74.06 82 LYS A C 1
ATOM 716 O O . LYS A 1 82 ? -19.699 -6.699 38.840 1.00 74.06 82 LYS A O 1
ATOM 721 N N . LYS A 1 83 ? -20.529 -7.909 37.121 1.00 54.31 83 LYS A N 1
ATOM 722 C CA . LYS A 1 83 ? -21.865 -8.165 37.681 1.00 54.31 83 LYS A CA 1
ATOM 723 C C . LYS A 1 83 ? -21.887 -9.455 38.491 1.00 54.31 83 LYS A C 1
ATOM 725 O O . LYS A 1 83 ? -22.656 -9.471 39.476 1.00 54.31 83 LYS A O 1
#